Protein AF-A0A2V6ZGQ6-F1 (afdb_monomer_lite)

Secondary structure (DSSP, 8-state):
------HHHHHHH---------PPPPHHHHHHHHHHHTTS--GGG-----EEEE--HHHHHHHHHHHHTSPPPPPPPPSSHHHHHHHHHHHHHHHHHHHHGGG-SSEEEEE-S---TT--TT-TT--S-S-S----------------

Sequence (148 aa):
MAEELGLFEAMHTQRALRYIRPDPSPDALVRKVLEAGTRAPNGGNQQRWCFVVIKDPETKRWIQERYRNTPVPGHGVPRNEAEARTMARNDAAAKHLAEHLHEVPAGLPFFTKSLRPDEPPGRRGRNLRREVGPQMGARNVSRGPQLL

Radius of gyration: 22.37 Å; chains: 1; bounding box: 51×54×57 Å

Foldseek 3Di:
DDDDQDPVRCVVVDDDALDAALDADDPVVVVVVVVVVLPDDDPLSQSQWDWDWDQDLVVQVVVLVVQLVDDDDDDDDQPDVVSVVVVVVVVVSNNSSSVCSSSHNTRDGDTDRDPPPPDDPPPRDDDPPPPDDDDDDDDDDDDDDDDD

pLDDT: mean 74.72, std 23.32, range [27.03, 96.0]

Structure (mmCIF, N/CA/C/O backbone):
data_AF-A0A2V6ZGQ6-F1
#
_entry.id   AF-A0A2V6ZGQ6-F1
#
loop_
_atom_site.group_PDB
_atom_site.id
_atom_site.type_symbol
_atom_site.label_atom_id
_atom_site.label_alt_id
_atom_site.label_comp_id
_atom_site.label_asym_id
_atom_site.label_entity_id
_atom_site.label_seq_id
_atom_site.pdbx_PDB_ins_code
_atom_site.Cartn_x
_atom_site.Cartn_y
_atom_site.Cartn_z
_atom_site.occupancy
_atom_site.B_iso_or_equiv
_atom_site.auth_seq_id
_atom_site.auth_comp_id
_atom_site.auth_asym_id
_atom_site.auth_atom_id
_atom_site.pdbx_PDB_model_num
ATOM 1 N N . MET A 1 1 ? -24.668 -0.463 -6.248 1.00 38.59 1 MET A N 1
ATOM 2 C CA . MET A 1 1 ? -24.494 -1.877 -5.865 1.00 38.59 1 MET A CA 1
ATOM 3 C C . MET A 1 1 ? -23.364 -2.403 -6.723 1.00 38.59 1 MET A C 1
ATOM 5 O O . MET A 1 1 ? -23.540 -2.427 -7.930 1.00 38.59 1 MET A O 1
ATOM 9 N N . ALA A 1 2 ? -22.180 -2.632 -6.153 1.00 53.44 2 ALA A N 1
ATOM 10 C CA . ALA A 1 2 ? -21.059 -3.147 -6.935 1.00 53.44 2 ALA A CA 1
ATOM 11 C C . ALA A 1 2 ? -21.379 -4.589 -7.344 1.00 53.44 2 ALA A C 1
ATOM 13 O O . ALA A 1 2 ? -21.745 -5.392 -6.488 1.00 53.44 2 ALA A O 1
ATOM 14 N N . GLU A 1 3 ? -21.294 -4.862 -8.639 1.00 64.25 3 GLU A N 1
ATOM 15 C CA . GLU A 1 3 ? -21.360 -6.200 -9.220 1.00 64.25 3 GLU A CA 1
ATOM 16 C C . GLU A 1 3 ? -20.299 -7.092 -8.549 1.00 64.25 3 GLU A C 1
ATOM 18 O O . GLU A 1 3 ? -19.211 -6.622 -8.197 1.00 64.25 3 GLU A O 1
ATOM 23 N N . GLU A 1 4 ? -20.645 -8.344 -8.251 1.00 80.00 4 GLU A N 1
ATOM 24 C CA . GLU A 1 4 ? -19.810 -9.221 -7.427 1.00 80.00 4 GLU A CA 1
ATOM 25 C C . GLU A 1 4 ? -18.615 -9.736 -8.252 1.00 80.00 4 GLU A C 1
ATOM 27 O O . GLU A 1 4 ? -18.767 -10.583 -9.127 1.00 80.00 4 GLU A O 1
ATOM 32 N N . LEU A 1 5 ? -17.422 -9.181 -8.004 1.00 87.38 5 LEU A N 1
ATOM 33 C CA . LEU A 1 5 ? -16.173 -9.550 -8.682 1.00 87.38 5 LEU A CA 1
ATOM 34 C C . LEU A 1 5 ? -15.762 -10.988 -8.325 1.00 87.38 5 LEU A C 1
ATOM 36 O O . LEU A 1 5 ? -15.681 -11.335 -7.143 1.00 87.38 5 LEU A O 1
ATOM 40 N N . GLY A 1 6 ? -15.442 -11.816 -9.323 1.00 94.19 6 GLY A N 1
ATOM 41 C CA . GLY A 1 6 ? -15.003 -13.193 -9.086 1.00 94.19 6 GLY A CA 1
ATOM 42 C C . GLY A 1 6 ? -13.676 -13.262 -8.317 1.00 94.19 6 GLY A C 1
ATOM 43 O O . GLY A 1 6 ? -12.791 -12.432 -8.514 1.00 94.19 6 GLY A O 1
ATOM 44 N N . LEU A 1 7 ? -13.489 -14.279 -7.464 1.00 91.62 7 LEU A N 1
ATOM 45 C CA . LEU A 1 7 ? -12.274 -14.418 -6.639 1.00 91.62 7 LEU A CA 1
ATOM 46 C C . LEU A 1 7 ? -10.985 -14.407 -7.479 1.00 91.62 7 LEU A C 1
ATOM 48 O O . LEU A 1 7 ? -10.076 -13.620 -7.220 1.00 91.62 7 LEU A O 1
ATOM 52 N N . PHE A 1 8 ? -10.905 -15.272 -8.492 1.00 95.38 8 PHE A N 1
ATOM 53 C CA . PHE A 1 8 ? -9.717 -15.364 -9.344 1.00 95.38 8 PHE A CA 1
ATOM 54 C C . PHE A 1 8 ? -9.523 -14.112 -10.196 1.00 95.38 8 PHE A C 1
ATOM 56 O O . PHE A 1 8 ? -8.392 -13.685 -10.412 1.00 95.38 8 PHE A O 1
ATOM 63 N N . GLU A 1 9 ? -10.613 -13.484 -10.625 1.00 94.81 9 GLU A N 1
ATOM 64 C CA . GLU A 1 9 ? -10.561 -12.218 -11.346 1.00 94.81 9 GLU A CA 1
ATOM 65 C C . GLU A 1 9 ? -9.957 -11.116 -10.469 1.00 94.81 9 GLU A C 1
ATOM 67 O O . GLU A 1 9 ? -8.985 -10.476 -10.871 1.00 94.81 9 GLU A O 1
ATOM 72 N N . ALA A 1 10 ? -10.439 -10.959 -9.233 1.00 92.38 10 ALA A N 1
ATOM 73 C CA . ALA A 1 10 ? -9.891 -10.017 -8.262 1.00 92.38 10 ALA A CA 1
ATOM 74 C C . ALA A 1 10 ? -8.389 -10.238 -8.023 1.00 92.38 10 ALA A C 1
ATOM 76 O O . ALA A 1 10 ? -7.611 -9.284 -7.985 1.00 92.38 10 ALA A O 1
ATOM 77 N N . MET A 1 11 ? -7.964 -11.498 -7.902 1.00 93.62 11 MET A N 1
ATOM 78 C CA . MET A 1 11 ? -6.561 -11.849 -7.668 1.00 93.62 11 MET A CA 1
ATOM 79 C C . MET A 1 11 ? -5.672 -11.568 -8.885 1.00 93.62 11 MET A C 1
ATOM 81 O O . MET A 1 11 ? -4.603 -10.979 -8.741 1.00 93.62 11 MET A O 1
ATOM 85 N N . HIS A 1 12 ? -6.096 -11.954 -10.090 1.00 95.31 12 HIS A N 1
ATOM 86 C CA . HIS A 1 12 ? -5.283 -11.798 -11.301 1.00 95.31 12 HIS A CA 1
ATOM 87 C C . HIS A 1 12 ? -5.242 -10.360 -11.833 1.00 95.31 12 HIS A C 1
ATOM 89 O O . HIS A 1 12 ? -4.275 -9.969 -12.501 1.00 95.31 12 HIS A O 1
ATOM 95 N N . THR A 1 13 ? -6.263 -9.557 -11.532 1.00 95.38 13 THR A N 1
ATOM 96 C CA . THR A 1 13 ? -6.340 -8.150 -11.953 1.00 95.38 13 THR A CA 1
ATOM 97 C C . THR A 1 13 ? -5.664 -7.190 -10.979 1.00 95.38 13 THR A C 1
ATOM 99 O O . THR A 1 13 ? -5.349 -6.069 -11.373 1.00 95.38 13 THR A O 1
ATOM 102 N N . GLN A 1 14 ? -5.360 -7.613 -9.745 1.00 94.06 14 GLN A N 1
ATOM 103 C CA . GLN A 1 14 ? -4.672 -6.778 -8.761 1.00 94.06 14 GLN A CA 1
ATOM 104 C C . GLN A 1 14 ? -3.330 -6.260 -9.312 1.00 94.06 14 GLN A C 1
ATOM 106 O O . GLN A 1 14 ? -2.524 -6.996 -9.892 1.00 94.06 14 GLN A O 1
ATOM 111 N N . ARG A 1 15 ? -3.093 -4.951 -9.152 1.00 92.50 15 ARG A N 1
ATOM 112 C CA . ARG A 1 15 ? -1.846 -4.266 -9.532 1.00 92.50 15 ARG A CA 1
ATOM 113 C C . ARG A 1 15 ? -1.325 -3.426 -8.375 1.00 92.50 15 ARG A C 1
ATOM 115 O O . ARG A 1 15 ? -2.098 -2.971 -7.534 1.00 92.50 15 ARG A O 1
ATOM 122 N N . ALA A 1 16 ? -0.013 -3.223 -8.330 1.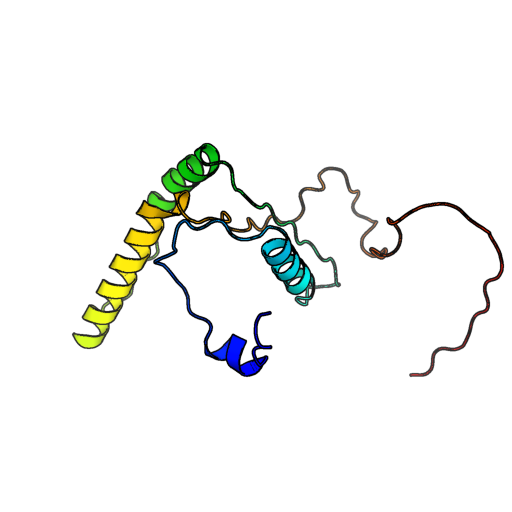00 90.31 16 ALA A N 1
ATOM 123 C CA . ALA A 1 16 ? 0.593 -2.248 -7.433 1.00 90.31 16 ALA A CA 1
ATOM 124 C C . ALA A 1 16 ? 0.362 -0.842 -8.008 1.00 90.31 16 ALA A C 1
ATOM 126 O O . ALA A 1 16 ? 1.089 -0.397 -8.899 1.00 90.31 16 ALA A O 1
ATOM 127 N N . LEU A 1 17 ? -0.687 -0.168 -7.538 1.00 91.88 17 LEU A N 1
ATOM 128 C CA . LEU A 1 17 ? -1.025 1.186 -7.967 1.00 91.88 17 LEU A CA 1
ATOM 129 C C . LEU A 1 17 ? -0.131 2.205 -7.259 1.00 91.88 17 LEU A C 1
ATOM 131 O O . LEU A 1 17 ? 0.060 2.146 -6.048 1.00 91.88 17 LEU A O 1
ATOM 135 N N . ARG A 1 18 ? 0.414 3.142 -8.036 1.00 93.06 18 ARG A N 1
ATOM 136 C CA . ARG A 1 18 ? 1.286 4.222 -7.544 1.00 93.06 18 ARG A CA 1
ATOM 137 C C . ARG A 1 18 ? 0.753 5.625 -7.850 1.00 93.06 18 ARG A C 1
ATOM 139 O O . ARG A 1 18 ? 1.293 6.598 -7.348 1.00 93.06 18 ARG A O 1
ATOM 146 N N . TYR A 1 19 ? -0.327 5.700 -8.625 1.00 93.69 19 TYR A N 1
ATOM 147 C CA . TYR A 1 19 ? -1.098 6.907 -8.905 1.00 93.69 19 TYR A CA 1
ATOM 148 C C . TYR A 1 19 ? -2.485 6.685 -8.309 1.00 93.69 19 TYR A C 1
ATOM 150 O O . TYR A 1 19 ? -3.231 5.828 -8.786 1.00 93.69 19 TYR A O 1
ATOM 158 N N . ILE A 1 20 ? -2.791 7.371 -7.211 1.00 92.44 20 ILE A N 1
ATOM 159 C CA . ILE A 1 20 ? -4.007 7.149 -6.426 1.00 92.44 20 ILE A CA 1
ATOM 160 C C . ILE A 1 20 ? -4.734 8.481 -6.319 1.00 92.44 20 ILE A C 1
ATOM 162 O O . ILE A 1 20 ? -4.125 9.488 -5.970 1.00 92.44 20 ILE A O 1
ATOM 166 N N . ARG A 1 21 ? -6.032 8.489 -6.628 1.00 91.25 21 ARG A N 1
ATOM 167 C CA . ARG A 1 21 ? -6.844 9.700 -6.495 1.00 91.25 21 ARG A CA 1
ATOM 168 C C . ARG A 1 21 ? -7.043 10.061 -5.016 1.00 91.25 21 ARG A C 1
ATOM 170 O O . ARG A 1 21 ? -7.161 9.147 -4.198 1.00 91.25 21 ARG A O 1
ATOM 177 N N . PRO A 1 22 ? -7.154 11.356 -4.677 1.00 90.06 22 PRO A N 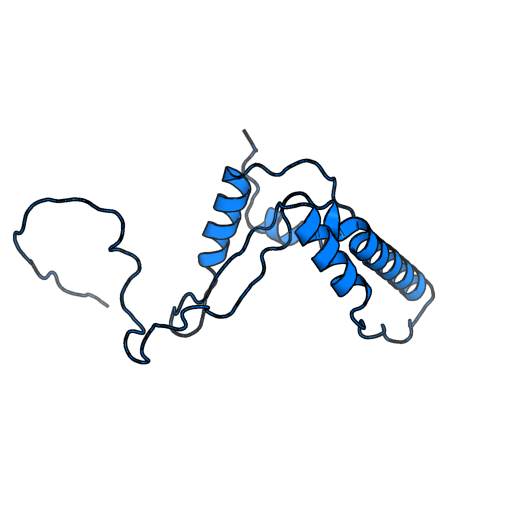1
ATOM 178 C CA . PRO A 1 22 ? -7.357 11.809 -3.300 1.00 90.06 22 PRO A CA 1
ATOM 179 C C . PRO A 1 22 ? -8.789 11.590 -2.774 1.00 90.06 22 PRO A C 1
ATOM 181 O O . PRO A 1 22 ? -9.073 11.934 -1.627 1.00 90.06 22 PRO A O 1
ATOM 184 N N . ASP A 1 23 ? -9.696 11.036 -3.588 1.00 89.69 23 ASP A N 1
ATOM 185 C CA . ASP A 1 23 ? -11.103 10.830 -3.231 1.00 89.69 23 ASP A CA 1
ATOM 186 C C . ASP A 1 23 ? -11.245 9.972 -1.962 1.00 89.69 23 ASP A C 1
ATOM 188 O O . ASP A 1 23 ? -10.727 8.852 -1.929 1.00 89.69 23 ASP A O 1
ATOM 192 N N . PRO A 1 24 ? -11.965 10.431 -0.922 1.00 85.31 24 PRO A N 1
ATOM 193 C CA . PRO A 1 24 ? -12.063 9.706 0.338 1.00 85.31 24 PRO A CA 1
ATOM 194 C C . PRO A 1 24 ? -12.707 8.324 0.158 1.00 85.31 24 PRO A C 1
ATOM 196 O O . PRO A 1 24 ? -13.782 8.178 -0.425 1.00 85.31 24 PRO A O 1
ATOM 199 N N . SER A 1 25 ? -12.071 7.300 0.728 1.00 87.12 25 SER A N 1
ATOM 200 C CA . SER A 1 25 ? -12.612 5.940 0.764 1.00 87.12 25 SER A CA 1
ATOM 201 C C . SER A 1 25 ? -13.695 5.816 1.843 1.00 87.12 25 SER A C 1
ATOM 203 O O . SER A 1 25 ? -13.444 6.214 2.984 1.00 87.12 25 SER A O 1
ATOM 205 N N . PRO A 1 26 ? -14.855 5.194 1.558 1.00 90.38 26 PRO A N 1
ATOM 206 C CA . PRO A 1 26 ? -15.877 4.952 2.573 1.00 90.38 26 PRO A CA 1
ATOM 207 C C . PRO A 1 26 ? -15.373 4.062 3.717 1.00 90.38 26 PRO A C 1
ATOM 209 O O . PRO A 1 26 ? -14.850 2.970 3.490 1.00 90.38 26 PRO A O 1
ATOM 212 N N . ASP A 1 27 ? -15.614 4.469 4.962 1.00 88.50 27 ASP A N 1
ATOM 213 C CA . ASP A 1 27 ? -15.162 3.756 6.169 1.00 88.50 27 ASP A CA 1
ATOM 214 C C . ASP A 1 27 ? -15.660 2.316 6.248 1.00 88.50 27 ASP A C 1
ATOM 216 O O . ASP A 1 27 ? -14.937 1.419 6.681 1.00 88.50 27 ASP A O 1
ATOM 220 N N . ALA A 1 28 ? -16.900 2.084 5.814 1.00 90.88 28 ALA A N 1
ATOM 221 C CA . ALA A 1 28 ? -17.484 0.750 5.760 1.00 90.88 28 ALA A CA 1
ATOM 222 C C . ALA A 1 28 ? -16.704 -0.176 4.814 1.00 90.88 28 ALA A C 1
ATOM 224 O O . ALA A 1 28 ? -16.507 -1.349 5.129 1.00 90.88 28 ALA A O 1
ATOM 225 N N . LEU A 1 29 ? -16.214 0.356 3.690 1.00 89.38 29 LEU A N 1
ATOM 226 C CA . LEU A 1 29 ? -15.420 -0.404 2.730 1.00 89.38 29 LEU A CA 1
ATOM 227 C C . LEU A 1 29 ? -14.031 -0.716 3.291 1.00 89.38 29 LEU A C 1
ATOM 229 O O . LEU A 1 29 ? -13.597 -1.863 3.228 1.00 89.38 29 LEU A O 1
ATOM 233 N N . VAL A 1 30 ? -13.367 0.277 3.895 1.00 89.69 30 VAL A N 1
ATOM 234 C CA . VAL A 1 30 ? -12.065 0.079 4.555 1.00 89.69 30 VAL A CA 1
ATOM 235 C C . VAL A 1 30 ? -12.179 -1.005 5.628 1.00 89.69 30 VAL A C 1
ATOM 237 O O . VAL A 1 30 ? -11.393 -1.949 5.633 1.00 89.69 30 VAL A O 1
ATOM 240 N N . ARG A 1 31 ? -13.205 -0.931 6.483 1.00 89.81 31 ARG A N 1
ATOM 241 C CA . ARG A 1 31 ? -13.469 -1.942 7.514 1.00 89.81 31 ARG A CA 1
ATOM 242 C C . ARG A 1 31 ? -13.669 -3.335 6.918 1.00 89.81 31 ARG A C 1
ATOM 244 O O . ARG A 1 31 ? -12.999 -4.264 7.355 1.00 89.81 31 ARG A O 1
ATOM 251 N N . LYS A 1 32 ? -14.518 -3.470 5.893 1.00 90.69 32 LYS A N 1
ATOM 252 C CA . LYS A 1 32 ? -14.784 -4.752 5.219 1.00 90.69 32 LYS A CA 1
ATOM 253 C C . LYS A 1 32 ? -13.497 -5.401 4.689 1.00 90.69 32 LYS A C 1
ATOM 255 O O . LYS A 1 32 ? -13.309 -6.606 4.835 1.00 90.69 32 LYS A O 1
ATOM 260 N N . VAL A 1 33 ? -12.597 -4.606 4.105 1.00 90.38 33 VAL A N 1
ATOM 261 C CA . VAL A 1 33 ? -11.303 -5.090 3.592 1.00 90.38 33 VAL A CA 1
ATOM 262 C C . VAL A 1 33 ? -10.372 -5.523 4.729 1.00 90.38 33 VAL A C 1
ATOM 264 O O . VAL A 1 33 ? -9.772 -6.595 4.650 1.00 90.38 33 VAL A O 1
ATOM 267 N N . LEU A 1 34 ? -10.268 -4.734 5.803 1.00 90.44 34 LEU A N 1
ATOM 268 C CA . LEU A 1 34 ? -9.432 -5.081 6.959 1.00 90.44 34 LEU A CA 1
ATOM 269 C C . LEU A 1 34 ? -9.924 -6.355 7.660 1.00 90.44 34 LEU A C 1
ATOM 271 O O . LEU A 1 34 ? -9.119 -7.223 7.992 1.00 90.44 34 LEU A O 1
ATOM 275 N N . GLU A 1 35 ? -11.240 -6.507 7.827 1.00 90.00 35 GLU A N 1
ATOM 276 C CA . GLU A 1 35 ? -11.860 -7.716 8.378 1.00 90.00 35 GLU A CA 1
ATOM 277 C C . GLU A 1 35 ? -11.559 -8.952 7.526 1.00 90.00 35 GLU A C 1
ATOM 279 O O . GLU A 1 35 ? -11.184 -9.991 8.073 1.00 90.00 35 GLU A O 1
ATOM 284 N N . ALA A 1 36 ? -11.646 -8.846 6.196 1.00 90.62 36 ALA A N 1
ATOM 285 C CA . ALA A 1 36 ? -11.241 -9.925 5.297 1.00 90.62 36 ALA A CA 1
ATOM 286 C C . ALA A 1 36 ? -9.752 -10.284 5.471 1.00 90.62 36 ALA A C 1
ATOM 288 O O . ALA A 1 36 ? -9.409 -11.464 5.550 1.00 90.62 36 ALA A O 1
ATOM 289 N N . GLY A 1 37 ? -8.878 -9.283 5.632 1.00 89.19 37 GLY A N 1
ATOM 290 C CA . GLY A 1 37 ? -7.445 -9.479 5.876 1.00 89.19 37 GLY A CA 1
ATOM 291 C C . GLY A 1 37 ? -7.126 -10.297 7.134 1.00 89.19 37 GLY A C 1
ATOM 292 O O . GLY A 1 37 ? -6.173 -11.074 7.135 1.00 89.19 37 GLY A O 1
ATOM 293 N N . THR A 1 38 ? -7.955 -10.219 8.183 1.00 88.94 38 THR A N 1
ATOM 294 C CA . THR A 1 38 ? -7.764 -11.019 9.416 1.00 88.94 38 THR A CA 1
ATOM 295 C C . THR A 1 38 ? -7.883 -12.529 9.204 1.00 88.94 38 THR A C 1
ATOM 297 O O . THR A 1 38 ? -7.458 -13.306 10.061 1.00 88.94 38 THR A O 1
ATOM 300 N N . ARG A 1 39 ? -8.443 -12.963 8.067 1.00 90.31 39 ARG A N 1
ATOM 301 C CA . ARG A 1 39 ? -8.601 -14.380 7.715 1.00 90.31 39 ARG A CA 1
ATOM 302 C C . ARG A 1 39 ? -7.325 -15.015 7.172 1.00 90.31 39 ARG A C 1
ATOM 304 O O . ARG A 1 39 ? -7.299 -16.230 6.992 1.00 90.31 39 ARG A O 1
ATOM 311 N N . ALA A 1 40 ? -6.271 -14.227 6.952 1.00 89.62 40 ALA A N 1
ATOM 312 C CA . ALA A 1 40 ? -4.976 -14.751 6.554 1.00 89.62 40 ALA A CA 1
ATOM 313 C C . ALA A 1 40 ? -4.429 -15.742 7.610 1.00 89.62 40 ALA A C 1
ATOM 315 O O . ALA A 1 40 ? -4.434 -15.441 8.816 1.00 89.62 40 ALA A O 1
ATOM 316 N N . PRO A 1 41 ? -3.940 -16.926 7.190 1.00 88.06 41 PRO A N 1
ATOM 317 C CA . PRO A 1 41 ? -3.387 -17.909 8.111 1.00 88.06 41 PRO A CA 1
ATOM 318 C C . PRO A 1 41 ? -2.141 -17.351 8.805 1.00 88.06 41 PRO A C 1
ATOM 320 O O . PRO A 1 41 ? -1.353 -16.609 8.223 1.00 88.06 41 PRO A O 1
ATOM 323 N N . ASN A 1 42 ? -1.949 -17.708 10.073 1.00 87.06 42 ASN A N 1
ATOM 324 C CA . ASN A 1 42 ? -0.775 -17.314 10.846 1.00 87.06 42 ASN A CA 1
ATOM 325 C C . ASN A 1 42 ? -0.426 -18.388 11.886 1.00 87.06 42 ASN A C 1
ATOM 327 O O . ASN A 1 42 ? -1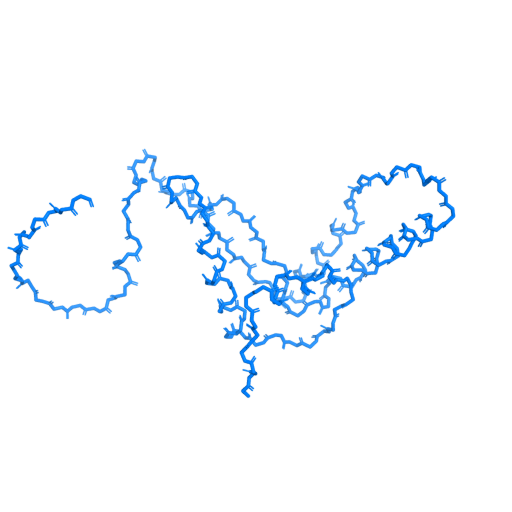.294 -19.126 12.358 1.00 87.06 42 ASN A O 1
ATOM 331 N N . GLY A 1 43 ? 0.860 -18.483 12.233 1.00 87.38 43 GLY A N 1
ATOM 332 C CA . GLY A 1 43 ? 1.381 -19.529 13.114 1.00 87.38 43 GLY A CA 1
ATOM 333 C C . GLY A 1 43 ? 0.678 -19.561 14.474 1.00 87.38 43 GLY A C 1
ATOM 334 O O . GLY A 1 43 ? 0.688 -18.574 15.215 1.00 87.38 43 GLY A O 1
ATOM 335 N N . GLY A 1 44 ? 0.071 -20.704 14.803 1.00 87.81 44 GLY A N 1
ATOM 336 C CA . GLY A 1 44 ? -0.678 -20.904 16.047 1.00 87.81 44 GLY A CA 1
ATOM 337 C C . GLY A 1 44 ? -1.967 -20.083 16.156 1.00 87.81 44 GLY A C 1
ATOM 338 O O . GLY A 1 44 ? -2.446 -19.888 17.269 1.00 87.81 44 GLY A O 1
ATOM 339 N N . ASN A 1 45 ? -2.494 -19.562 15.037 1.00 84.12 45 ASN A N 1
ATOM 340 C CA . ASN A 1 45 ? -3.695 -18.719 14.987 1.00 84.12 45 ASN A CA 1
ATOM 341 C C . ASN A 1 45 ? -3.667 -17.567 16.013 1.00 84.12 45 ASN A C 1
ATOM 343 O O . ASN A 1 45 ? -4.675 -17.215 16.622 1.00 84.12 45 ASN A O 1
ATOM 347 N N . GLN A 1 46 ? -2.484 -16.995 16.238 1.00 83.19 46 GLN A N 1
ATOM 348 C CA . GLN A 1 46 ? -2.281 -15.922 17.207 1.00 83.19 46 GLN A CA 1
ATOM 349 C C . GLN A 1 46 ? -2.937 -14.604 16.777 1.00 83.19 46 GLN A C 1
ATOM 351 O O . GLN A 1 46 ? -3.085 -13.724 17.617 1.00 83.19 46 GLN A O 1
ATOM 356 N N . GLN A 1 47 ? -3.287 -14.458 15.491 1.00 83.06 47 GLN A N 1
ATOM 357 C CA . GLN A 1 47 ? -4.010 -13.306 14.937 1.00 83.06 47 GLN A CA 1
ATOM 358 C C . GLN A 1 47 ? -3.414 -11.961 15.379 1.00 83.06 47 GLN A C 1
ATOM 360 O O . GLN A 1 47 ? -4.130 -11.037 15.754 1.00 83.06 47 GLN A O 1
ATOM 365 N N . ARG A 1 48 ? -2.079 -11.848 15.345 1.00 82.31 48 ARG A N 1
ATOM 366 C CA . ARG A 1 48 ? -1.319 -10.663 15.791 1.00 82.31 48 ARG A CA 1
ATOM 367 C C . ARG A 1 48 ? -1.395 -9.505 14.788 1.00 82.31 48 ARG A C 1
ATOM 369 O O . ARG A 1 48 ? -0.376 -8.888 14.486 1.00 82.31 48 ARG A O 1
ATOM 376 N N . TRP A 1 49 ? -2.583 -9.244 14.257 1.00 82.56 49 TRP A N 1
ATOM 377 C CA . TRP A 1 49 ? -2.867 -8.147 13.346 1.00 82.56 49 TRP A CA 1
ATOM 378 C C . TRP A 1 49 ? -3.341 -6.946 14.165 1.00 82.56 49 TRP A C 1
ATOM 380 O O . TRP A 1 49 ? -4.297 -7.045 14.928 1.00 82.56 49 TRP A O 1
ATOM 390 N N . CYS A 1 50 ? -2.672 -5.812 14.005 1.00 83.31 50 CYS A N 1
ATOM 391 C CA . CYS A 1 50 ? -3.184 -4.512 14.411 1.00 83.31 50 CYS A CA 1
ATOM 392 C C . CYS A 1 50 ? -3.116 -3.620 13.179 1.00 83.31 50 CYS A C 1
ATOM 394 O O . CYS A 1 50 ? -2.056 -3.522 12.559 1.00 83.31 50 CYS A O 1
ATOM 396 N N . PHE A 1 51 ? -4.251 -3.030 12.815 1.00 85.12 51 PHE A N 1
ATOM 397 C CA . PHE A 1 51 ? -4.366 -2.131 11.678 1.00 85.12 51 PHE A CA 1
ATOM 398 C C . PHE A 1 51 ? -4.644 -0.727 12.195 1.00 85.12 51 PHE A C 1
ATOM 400 O O . PHE A 1 51 ? -5.648 -0.499 12.869 1.00 85.12 51 PHE A O 1
ATOM 407 N N . VAL A 1 52 ? -3.768 0.214 11.855 1.00 87.50 52 VAL A N 1
ATOM 408 C CA . VAL A 1 52 ? -3.976 1.638 12.124 1.00 87.50 52 VAL A CA 1
ATOM 409 C C . VAL A 1 52 ? -4.329 2.319 10.810 1.00 87.50 52 VAL A C 1
ATOM 411 O O . VAL A 1 52 ? -3.547 2.267 9.863 1.00 87.50 52 VAL A O 1
ATOM 414 N N . VAL A 1 53 ? -5.510 2.934 10.752 1.00 89.06 53 VAL A N 1
ATOM 415 C CA . VAL A 1 53 ? -5.964 3.711 9.593 1.00 89.06 53 VAL A CA 1
ATOM 416 C C . VAL A 1 53 ? -5.688 5.180 9.861 1.00 89.06 53 VAL A C 1
ATOM 418 O O . VAL A 1 53 ? -6.213 5.745 10.819 1.00 89.06 53 VAL A O 1
ATOM 421 N N . ILE A 1 54 ? -4.885 5.803 9.002 1.00 88.75 54 ILE A N 1
ATOM 422 C CA . ILE A 1 54 ? -4.465 7.194 9.176 1.00 88.75 54 ILE A CA 1
ATOM 423 C C . ILE A 1 54 ? -5.191 8.065 8.156 1.00 88.75 54 ILE A C 1
ATOM 425 O O . ILE A 1 54 ? -5.006 7.914 6.949 1.00 88.75 54 ILE A O 1
ATOM 429 N N . LYS A 1 55 ? -6.017 8.989 8.646 1.00 87.69 55 LYS A N 1
ATOM 430 C CA . LYS A 1 55 ? -6.719 9.981 7.813 1.00 87.69 55 LYS A CA 1
ATOM 431 C C . LYS A 1 55 ? -6.259 11.411 8.056 1.00 87.69 55 LYS A C 1
ATOM 433 O O . LYS A 1 55 ? -6.474 12.259 7.198 1.00 87.69 55 LYS A O 1
ATOM 438 N N . ASP A 1 56 ? -5.630 11.656 9.201 1.00 89.69 56 ASP A N 1
ATOM 439 C CA . ASP A 1 56 ? -5.133 12.969 9.581 1.00 89.69 56 ASP A CA 1
ATOM 440 C C . ASP A 1 56 ? -4.089 13.486 8.564 1.00 89.69 56 ASP A C 1
ATOM 442 O O . ASP A 1 56 ? -3.073 12.813 8.342 1.00 89.69 56 ASP A O 1
ATOM 446 N N . PRO A 1 57 ? -4.322 14.645 7.917 1.00 89.88 57 PRO A N 1
ATOM 447 C CA . PRO A 1 57 ? -3.426 15.167 6.890 1.00 89.88 57 PRO A CA 1
ATOM 448 C C . PRO A 1 57 ? -2.013 15.464 7.397 1.00 89.88 57 PRO A C 1
ATOM 450 O O . PRO A 1 57 ? -1.051 15.233 6.664 1.00 89.88 57 PRO A O 1
ATOM 453 N N . GLU A 1 58 ? -1.863 15.952 8.630 1.00 93.44 58 GLU A N 1
ATOM 454 C CA . GLU A 1 58 ? -0.553 16.302 9.192 1.00 93.44 58 GLU A CA 1
ATOM 455 C C . GLU A 1 58 ? 0.294 15.053 9.435 1.00 93.44 58 GLU A C 1
ATOM 457 O O . GLU A 1 58 ? 1.434 14.967 8.974 1.00 93.44 58 GLU A O 1
ATOM 462 N N . THR A 1 59 ? -0.301 14.026 10.043 1.00 91.88 59 THR A N 1
ATOM 463 C CA . THR A 1 59 ? 0.324 12.714 10.238 1.00 91.88 59 THR A CA 1
ATOM 464 C C . THR A 1 59 ? 0.733 12.104 8.899 1.00 91.88 59 THR A C 1
ATOM 466 O O . THR A 1 59 ? 1.833 11.569 8.758 1.00 91.88 59 THR A O 1
ATOM 469 N N . LYS A 1 60 ? -0.112 12.215 7.869 1.00 91.88 60 LYS A N 1
ATOM 470 C CA . LYS A 1 60 ? 0.208 11.723 6.522 1.00 91.88 60 LYS A CA 1
ATOM 471 C C . LYS A 1 60 ? 1.392 12.462 5.889 1.00 91.88 60 LYS A C 1
ATOM 473 O O . LYS A 1 60 ? 2.248 11.808 5.293 1.00 91.88 60 LYS A O 1
ATOM 478 N N . ARG A 1 61 ? 1.488 13.789 6.045 1.00 94.00 61 ARG A N 1
ATOM 479 C CA . ARG A 1 61 ? 2.660 14.574 5.602 1.00 94.00 61 ARG A CA 1
ATOM 480 C C . ARG A 1 61 ? 3.924 14.171 6.365 1.00 94.00 61 ARG A C 1
ATOM 482 O O . ARG A 1 61 ? 4.972 13.973 5.754 1.00 94.00 61 ARG A O 1
ATOM 489 N N . TRP A 1 62 ? 3.813 13.965 7.676 1.00 93.88 62 TRP A N 1
ATOM 490 C CA . TRP A 1 62 ? 4.918 13.504 8.522 1.00 93.88 62 TRP A CA 1
ATOM 491 C C . TRP A 1 62 ? 5.451 12.124 8.097 1.00 93.88 62 TRP A C 1
ATOM 493 O O . TRP A 1 62 ? 6.668 11.904 8.081 1.00 93.88 62 TRP A O 1
ATOM 503 N N . ILE A 1 63 ? 4.555 11.203 7.712 1.00 92.31 63 ILE A N 1
ATOM 504 C CA . ILE A 1 63 ? 4.913 9.886 7.159 1.00 92.31 63 ILE A CA 1
ATOM 505 C C . ILE A 1 63 ? 5.588 10.047 5.803 1.00 92.31 63 ILE A C 1
ATOM 507 O O . ILE A 1 63 ? 6.641 9.455 5.573 1.00 92.31 63 ILE A O 1
ATOM 511 N N . GLN A 1 64 ? 4.992 10.837 4.910 1.00 93.12 64 GLN A N 1
ATOM 512 C CA . GLN A 1 64 ? 5.520 11.066 3.571 1.00 93.12 64 GLN A CA 1
ATOM 513 C C . GLN A 1 64 ? 6.970 11.544 3.617 1.00 93.12 64 GLN A C 1
ATOM 515 O O . GLN A 1 64 ? 7.816 11.011 2.901 1.00 93.12 64 GLN A O 1
ATOM 520 N N . GLU A 1 65 ? 7.265 12.518 4.475 1.00 94.19 65 GLU A N 1
ATOM 521 C CA . GLU A 1 65 ? 8.610 13.059 4.625 1.00 94.19 65 GLU A CA 1
ATOM 522 C C . GLU A 1 65 ? 9.645 11.983 4.982 1.00 94.19 65 GLU A C 1
ATOM 524 O O . GLU A 1 65 ? 10.767 12.009 4.480 1.00 94.19 65 GLU A O 1
ATOM 529 N N . ARG A 1 66 ? 9.278 11.009 5.815 1.00 93.75 66 ARG A N 1
ATOM 530 C CA . ARG A 1 66 ? 10.161 9.890 6.178 1.00 93.75 66 ARG A CA 1
ATOM 531 C C . ARG A 1 66 ? 10.246 8.853 5.071 1.00 93.75 66 ARG A C 1
ATOM 533 O O . ARG A 1 66 ? 11.328 8.348 4.778 1.00 93.75 66 ARG A O 1
ATOM 540 N N . TYR A 1 67 ? 9.116 8.568 4.434 1.00 91.06 67 TYR A N 1
ATOM 541 C CA . TYR A 1 67 ? 9.033 7.615 3.339 1.00 91.06 67 TYR A CA 1
ATOM 542 C C . TYR A 1 67 ? 9.929 8.030 2.163 1.00 91.06 67 TYR A C 1
ATOM 544 O O . TYR A 1 67 ? 10.738 7.227 1.709 1.00 91.06 67 TYR A O 1
ATOM 552 N N . ARG A 1 68 ? 9.877 9.301 1.732 1.00 89.75 68 ARG A N 1
ATOM 553 C CA . ARG A 1 68 ? 10.724 9.819 0.63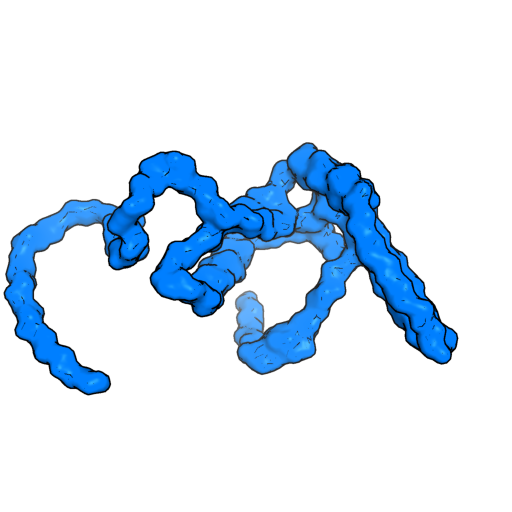4 1.00 89.75 68 ARG A CA 1
ATOM 554 C C . ARG A 1 68 ? 12.229 9.751 0.924 1.00 89.75 68 ARG A C 1
ATOM 556 O O . ARG A 1 68 ? 13.020 9.708 -0.007 1.00 89.75 68 ARG A O 1
ATOM 563 N N . ASN A 1 69 ? 12.610 9.750 2.201 1.00 88.94 69 ASN A N 1
ATOM 564 C CA . ASN A 1 69 ? 14.003 9.743 2.648 1.00 88.94 69 ASN A CA 1
ATOM 565 C C . ASN A 1 69 ? 14.528 8.325 2.927 1.00 88.94 69 ASN A C 1
ATOM 567 O O . ASN A 1 69 ? 15.677 8.165 3.332 1.00 88.94 69 ASN A O 1
ATOM 571 N N . THR A 1 70 ? 13.697 7.294 2.749 1.00 87.94 70 THR A N 1
ATOM 572 C CA . THR A 1 70 ? 14.102 5.905 2.972 1.00 87.94 70 THR A CA 1
ATOM 573 C C . THR A 1 70 ? 14.939 5.414 1.788 1.00 87.94 70 THR A C 1
ATOM 575 O O . THR A 1 70 ? 14.453 5.457 0.655 1.00 87.94 70 THR A O 1
ATOM 578 N N . PRO A 1 71 ? 16.171 4.915 2.010 1.00 83.88 71 PRO A N 1
ATOM 579 C CA . PRO A 1 71 ? 16.960 4.309 0.946 1.00 83.88 71 PRO A CA 1
ATOM 580 C C . PRO A 1 71 ? 16.228 3.105 0.357 1.00 83.88 71 PRO A C 1
ATOM 582 O O . PRO A 1 71 ? 15.851 2.178 1.077 1.00 83.88 71 PRO A O 1
ATOM 585 N N . VAL A 1 72 ? 16.040 3.110 -0.959 1.00 78.12 72 VAL A N 1
ATOM 586 C CA . VAL A 1 72 ? 15.491 1.969 -1.694 1.00 78.12 72 VAL A CA 1
ATOM 587 C C . VAL A 1 72 ? 16.642 1.154 -2.286 1.00 78.12 72 VAL A C 1
ATOM 589 O O . VAL A 1 72 ? 17.600 1.746 -2.791 1.00 78.12 72 VAL A O 1
ATOM 592 N N . PRO A 1 73 ? 16.595 -0.190 -2.231 1.00 77.81 73 PRO A N 1
ATOM 593 C CA . PRO A 1 73 ? 17.562 -1.014 -2.939 1.00 77.81 73 PRO A CA 1
ATOM 594 C C . PRO A 1 73 ? 17.564 -0.650 -4.424 1.00 77.81 73 PRO A C 1
ATOM 596 O O . PRO A 1 73 ? 16.504 -0.593 -5.050 1.00 77.81 73 PRO A O 1
ATOM 599 N N . GLY A 1 74 ? 18.750 -0.395 -4.976 1.00 73.19 74 GLY A N 1
ATOM 600 C CA . GLY A 1 74 ? 18.894 -0.127 -6.400 1.00 73.19 74 GLY A CA 1
ATOM 601 C C . GLY A 1 74 ? 18.412 -1.317 -7.227 1.00 73.19 74 GLY A C 1
ATOM 602 O O . GLY A 1 74 ? 18.599 -2.477 -6.849 1.00 73.19 74 GLY A O 1
ATOM 603 N N . HIS A 1 75 ? 17.797 -1.030 -8.370 1.00 76.81 75 HIS A N 1
ATOM 604 C CA . HIS A 1 75 ? 17.557 -2.057 -9.370 1.00 76.81 75 HIS A CA 1
ATOM 605 C C . HIS A 1 75 ? 18.892 -2.600 -9.909 1.00 76.81 75 HIS A C 1
ATOM 607 O O . HIS A 1 75 ? 19.899 -1.892 -9.943 1.00 76.81 75 HIS A O 1
ATOM 613 N N . GLY A 1 76 ? 18.902 -3.868 -10.333 1.00 83.06 76 GLY A N 1
ATOM 614 C CA . GLY A 1 76 ? 20.038 -4.433 -11.064 1.00 83.06 76 GLY A CA 1
ATOM 615 C C . GLY A 1 76 ? 20.259 -3.727 -12.408 1.00 83.06 76 GLY A C 1
ATOM 616 O O . GLY A 1 76 ? 19.425 -2.943 -12.853 1.00 83.06 76 GLY A O 1
ATOM 617 N N . VAL A 1 77 ? 21.377 -4.012 -13.076 1.00 88.12 77 VAL A N 1
ATOM 618 C CA . VAL A 1 77 ? 21.661 -3.437 -14.401 1.00 88.12 77 VAL A CA 1
ATOM 619 C C . VAL A 1 77 ? 20.676 -4.013 -15.435 1.00 88.12 77 VAL A C 1
ATOM 621 O O . VAL A 1 77 ? 20.571 -5.240 -15.528 1.00 88.12 77 VAL A O 1
ATOM 624 N N . PRO A 1 78 ? 19.957 -3.179 -16.215 1.00 91.62 78 PRO A N 1
ATOM 625 C CA . PRO A 1 78 ? 19.019 -3.666 -17.224 1.00 91.62 78 PRO A CA 1
ATOM 626 C C . PRO A 1 78 ? 19.745 -4.460 -18.313 1.00 91.62 78 PRO A C 1
ATOM 628 O O . PRO A 1 78 ? 20.796 -4.047 -18.800 1.00 91.62 78 PRO A O 1
ATOM 631 N N . ARG A 1 79 ? 19.151 -5.574 -18.757 1.00 94.00 79 ARG A N 1
ATOM 632 C CA . ARG A 1 79 ? 19.738 -6.426 -19.812 1.00 94.00 79 ARG A CA 1
ATOM 633 C C . ARG A 1 79 ? 19.570 -5.868 -21.225 1.00 94.00 79 ARG A C 1
ATOM 635 O O . ARG A 1 79 ? 20.314 -6.242 -22.124 1.00 94.00 79 ARG A O 1
ATOM 642 N N . ASN A 1 80 ? 18.550 -5.042 -21.443 1.00 96.00 80 ASN A N 1
ATOM 643 C CA . ASN A 1 80 ? 18.230 -4.438 -22.734 1.00 96.00 80 ASN A CA 1
ATOM 644 C C . ASN A 1 80 ? 17.462 -3.118 -22.548 1.00 96.00 80 ASN A C 1
ATOM 646 O O . ASN A 1 80 ? 17.025 -2.780 -21.446 1.00 96.00 80 ASN A O 1
ATOM 650 N N . GLU A 1 81 ? 17.254 -2.379 -23.639 1.00 93.88 81 GLU A N 1
ATOM 651 C CA . GLU A 1 81 ? 16.567 -1.084 -23.591 1.00 93.88 81 GLU A CA 1
ATOM 652 C C . GLU A 1 81 ? 15.096 -1.171 -23.162 1.00 93.88 81 GLU A C 1
ATOM 654 O O . GLU A 1 81 ? 14.575 -0.250 -22.537 1.00 93.88 81 GLU A O 1
ATOM 659 N N . ALA A 1 82 ? 14.390 -2.250 -23.510 1.00 93.50 82 ALA A N 1
ATOM 660 C CA . ALA A 1 82 ? 12.987 -2.411 -23.133 1.00 93.50 82 ALA A CA 1
ATOM 661 C C . ALA A 1 82 ? 12.841 -2.595 -21.615 1.00 93.50 82 ALA A C 1
ATOM 663 O O . ALA A 1 82 ? 11.950 -2.010 -20.991 1.00 93.50 82 ALA A O 1
ATOM 664 N N . GLU A 1 83 ? 13.754 -3.358 -21.019 1.00 93.00 83 GLU A N 1
ATOM 665 C CA . GLU A 1 83 ? 13.886 -3.521 -19.577 1.00 93.00 83 GLU A CA 1
ATOM 666 C C . GLU A 1 83 ? 14.257 -2.185 -18.922 1.00 93.00 83 GLU A C 1
ATOM 668 O O . GLU A 1 83 ? 13.569 -1.764 -17.995 1.00 93.00 83 GLU A O 1
ATOM 673 N N . ALA A 1 84 ? 15.222 -1.446 -19.484 1.00 92.06 84 ALA A N 1
ATOM 674 C CA . ALA A 1 84 ? 15.593 -0.113 -19.003 1.00 92.06 84 ALA A CA 1
ATOM 675 C C . ALA A 1 84 ? 14.406 0.870 -19.008 1.00 92.06 84 ALA A C 1
ATOM 677 O O . ALA A 1 84 ? 14.164 1.560 -18.019 1.00 92.06 84 ALA A O 1
ATOM 678 N N . ARG A 1 85 ? 13.602 0.894 -20.081 1.00 92.38 85 ARG A N 1
ATOM 679 C CA . ARG A 1 85 ? 12.379 1.716 -20.157 1.00 92.38 85 ARG A CA 1
ATOM 680 C C . ARG A 1 85 ? 11.339 1.306 -19.115 1.00 92.38 85 ARG A C 1
ATOM 682 O O . ARG A 1 85 ? 10.660 2.164 -18.555 1.00 92.38 85 ARG A O 1
ATOM 689 N N . THR A 1 86 ? 11.187 0.007 -18.870 1.00 90.50 86 THR A N 1
ATOM 690 C CA . THR A 1 86 ? 10.238 -0.517 -17.876 1.00 90.50 86 THR A CA 1
ATOM 691 C C . THR A 1 86 ? 10.668 -0.148 -16.460 1.00 90.50 86 THR A C 1
ATOM 693 O O . THR A 1 86 ? 9.847 0.319 -15.673 1.00 90.50 86 THR A O 1
ATOM 696 N N . MET A 1 87 ? 11.958 -0.289 -16.160 1.00 89.56 87 MET A N 1
ATOM 697 C CA . MET A 1 87 ? 12.549 0.131 -14.893 1.00 89.56 87 MET A CA 1
ATOM 698 C C . MET A 1 87 ? 12.367 1.631 -14.668 1.00 89.56 87 MET A C 1
ATOM 700 O O . MET A 1 87 ? 11.770 2.014 -13.670 1.00 89.56 87 MET A O 1
ATOM 704 N N . ALA A 1 88 ? 12.727 2.467 -15.646 1.00 91.06 88 ALA A N 1
ATOM 705 C CA . ALA A 1 88 ? 12.568 3.917 -15.544 1.00 91.06 88 ALA A CA 1
ATOM 706 C C . ALA A 1 88 ? 11.110 4.344 -15.282 1.00 91.06 88 ALA A C 1
ATOM 708 O O . ALA A 1 88 ? 10.854 5.263 -14.506 1.00 91.06 88 ALA A O 1
ATOM 709 N N . ARG A 1 89 ? 10.129 3.659 -15.891 1.00 90.88 89 ARG A N 1
ATOM 710 C CA . ARG A 1 89 ? 8.699 3.892 -15.616 1.00 90.88 89 ARG A CA 1
ATOM 711 C C . ARG A 1 89 ? 8.312 3.493 -14.193 1.00 90.88 89 ARG A C 1
ATOM 713 O O . ARG A 1 89 ? 7.557 4.216 -13.547 1.00 90.88 89 ARG A O 1
ATOM 720 N N . ASN A 1 90 ? 8.812 2.358 -13.710 1.00 90.75 90 ASN A N 1
ATOM 721 C CA . ASN A 1 90 ? 8.566 1.905 -12.343 1.00 90.75 90 ASN A CA 1
ATOM 722 C C . ASN A 1 90 ? 9.181 2.861 -11.314 1.00 90.75 90 ASN A C 1
ATOM 724 O O . ASN A 1 90 ? 8.507 3.188 -10.337 1.00 90.75 90 ASN A O 1
ATOM 728 N N . ASP A 1 91 ? 10.395 3.351 -11.567 1.00 90.06 91 ASP A N 1
ATOM 729 C CA . ASP A 1 91 ? 11.087 4.339 -10.736 1.00 90.06 91 ASP A CA 1
ATOM 730 C C . ASP A 1 91 ? 10.329 5.665 -10.699 1.00 90.06 91 ASP A C 1
ATOM 732 O O . ASP A 1 91 ? 10.054 6.199 -9.624 1.00 90.06 91 ASP A O 1
ATOM 736 N N . ALA A 1 92 ? 9.910 6.170 -11.862 1.00 92.19 92 ALA A N 1
ATOM 737 C CA . ALA A 1 92 ? 9.110 7.388 -11.951 1.00 92.19 92 ALA A CA 1
ATOM 738 C C . ALA A 1 92 ? 7.783 7.254 -11.184 1.00 92.19 92 ALA A C 1
ATOM 740 O O . ALA A 1 92 ? 7.395 8.160 -10.446 1.00 92.19 92 ALA A O 1
ATOM 741 N N . ALA A 1 93 ? 7.113 6.106 -11.299 1.00 92.38 93 ALA A N 1
ATOM 742 C CA . ALA A 1 93 ? 5.885 5.833 -10.564 1.00 92.38 93 ALA A CA 1
ATOM 743 C C . ALA A 1 93 ? 6.132 5.711 -9.048 1.00 92.38 93 ALA A C 1
ATOM 745 O O . ALA A 1 93 ? 5.333 6.201 -8.252 1.00 92.38 93 ALA A O 1
ATOM 746 N N . ALA A 1 94 ? 7.229 5.075 -8.624 1.00 90.38 94 ALA A N 1
ATOM 747 C CA . ALA A 1 94 ? 7.600 4.961 -7.212 1.00 90.38 94 ALA A CA 1
ATOM 748 C C . ALA A 1 94 ? 7.909 6.330 -6.598 1.00 90.38 94 ALA A C 1
ATOM 750 O O . ALA A 1 94 ? 7.422 6.637 -5.508 1.00 90.38 94 ALA A O 1
ATOM 751 N N . LYS A 1 95 ? 8.645 7.170 -7.331 1.00 92.06 95 LYS A N 1
ATOM 752 C CA . LYS A 1 95 ? 8.918 8.556 -6.958 1.00 92.06 95 LYS A CA 1
ATOM 753 C C . LYS A 1 95 ? 7.627 9.366 -6.833 1.00 92.06 95 LYS A C 1
ATOM 755 O O . LYS A 1 95 ? 7.429 10.018 -5.813 1.00 92.06 95 LYS A O 1
ATOM 760 N N . HIS A 1 96 ? 6.719 9.258 -7.805 1.00 94.19 96 HIS A N 1
ATOM 761 C CA . HIS A 1 96 ? 5.431 9.950 -7.749 1.00 94.19 96 HIS A CA 1
ATOM 762 C C . HIS A 1 96 ? 4.635 9.574 -6.492 1.00 94.19 96 HIS A C 1
ATOM 764 O O . HIS A 1 96 ? 4.172 10.459 -5.775 1.00 94.19 96 HIS A O 1
ATOM 770 N N . LEU A 1 97 ? 4.537 8.280 -6.166 1.00 92.94 97 LEU A N 1
ATOM 771 C CA . LEU A 1 97 ? 3.872 7.843 -4.938 1.00 92.94 97 LEU A CA 1
ATOM 772 C C . LEU A 1 97 ? 4.550 8.415 -3.685 1.00 92.94 97 LEU A C 1
ATOM 774 O O . LEU A 1 97 ? 3.858 8.837 -2.765 1.00 92.94 97 LEU A O 1
ATOM 778 N N . ALA A 1 98 ? 5.884 8.460 -3.637 1.00 92.06 98 ALA A N 1
ATOM 779 C CA . ALA A 1 98 ? 6.607 9.052 -2.509 1.00 92.06 98 ALA A CA 1
ATOM 780 C C . ALA A 1 98 ? 6.315 10.558 -2.344 1.00 92.06 98 ALA A C 1
ATOM 782 O O . ALA A 1 98 ? 6.242 11.065 -1.225 1.00 92.06 98 ALA A O 1
ATOM 783 N N . GLU A 1 99 ? 6.103 11.274 -3.446 1.00 93.31 99 GLU A N 1
ATOM 784 C CA . GLU A 1 99 ? 5.777 12.707 -3.474 1.00 93.31 99 GLU A CA 1
ATOM 785 C C . GLU A 1 99 ? 4.297 13.011 -3.178 1.00 93.31 99 GLU A C 1
ATOM 787 O O . GLU A 1 99 ? 3.981 14.113 -2.734 1.00 93.31 99 GLU A O 1
ATOM 792 N N . HIS A 1 100 ? 3.403 12.033 -3.341 1.00 93.56 100 HIS A N 1
ATOM 793 C CA . HIS A 1 100 ? 1.952 12.218 -3.184 1.00 93.56 100 HIS A CA 1
ATOM 794 C C . HIS A 1 100 ? 1.343 11.288 -2.123 1.00 93.56 100 HIS A C 1
ATOM 796 O O . HIS A 1 100 ? 0.126 11.199 -1.980 1.00 93.56 100 HIS A O 1
ATOM 802 N N . LEU A 1 101 ? 2.168 10.608 -1.315 1.00 91.50 101 LEU A N 1
ATOM 803 C CA . LEU A 1 101 ? 1.695 9.654 -0.302 1.00 91.50 101 LEU A CA 1
ATOM 804 C C . LEU A 1 101 ? 0.686 10.287 0.669 1.00 91.50 101 LEU A C 1
ATOM 806 O O . LEU A 1 101 ? -0.246 9.627 1.128 1.00 91.50 101 LEU A O 1
ATOM 810 N N . HIS A 1 102 ? 0.855 11.578 0.964 1.00 92.00 102 HIS A N 1
ATOM 811 C CA . HIS A 1 102 ? -0.024 12.308 1.867 1.00 92.00 102 HIS A CA 1
ATOM 812 C C . HIS A 1 102 ? -1.424 12.585 1.296 1.00 92.00 102 HIS A C 1
ATOM 814 O O . HIS A 1 102 ? -2.327 12.940 2.053 1.00 92.00 102 HIS A O 1
ATOM 820 N N . GLU A 1 103 ? -1.636 12.393 -0.004 1.00 92.44 103 GLU A N 1
ATOM 821 C CA . GLU A 1 103 ? -2.917 12.603 -0.685 1.00 92.44 103 GLU A CA 1
ATOM 822 C C . GLU A 1 103 ? -3.779 11.333 -0.678 1.00 92.44 103 GLU A C 1
ATOM 824 O O . GLU A 1 103 ? -4.999 11.408 -0.765 1.00 92.44 103 GLU A O 1
ATOM 829 N N . VAL A 1 104 ? -3.174 10.161 -0.456 1.00 90.81 104 VAL A N 1
ATOM 830 C CA . VAL A 1 104 ? -3.858 8.858 -0.483 1.00 90.81 104 VAL A CA 1
ATOM 831 C C . VAL A 1 104 ? -4.977 8.790 0.575 1.00 90.81 104 VAL A C 1
ATOM 833 O O . VAL A 1 104 ? -4.695 8.974 1.756 1.00 90.81 104 VAL A O 1
ATOM 836 N N . PRO A 1 105 ? -6.237 8.501 0.219 1.00 80.06 105 PRO A N 1
ATOM 837 C CA . PRO A 1 105 ? -7.413 8.776 1.058 1.00 80.06 105 PRO A CA 1
ATOM 838 C C . PRO A 1 105 ? -7.504 7.976 2.364 1.00 80.06 105 PRO A C 1
ATOM 840 O O . PRO A 1 105 ? -7.915 8.506 3.395 1.00 80.06 105 PRO A O 1
ATOM 843 N N . ALA A 1 106 ? -7.102 6.708 2.344 1.00 67.88 106 ALA A N 1
ATOM 844 C CA . ALA A 1 106 ? -6.927 5.898 3.541 1.00 67.88 106 ALA A CA 1
ATOM 845 C C . ALA A 1 106 ? -5.434 5.611 3.667 1.00 67.88 106 ALA A C 1
ATOM 847 O O . ALA A 1 106 ? -4.894 4.782 2.934 1.00 67.88 106 ALA A O 1
ATOM 848 N N . GLY A 1 107 ? -4.760 6.354 4.544 1.00 58.38 107 GLY A N 1
ATOM 849 C CA . GLY A 1 107 ? -3.345 6.170 4.815 1.00 58.38 107 GLY A CA 1
ATOM 850 C C . GLY A 1 107 ? -3.079 4.719 5.192 1.00 58.38 107 GLY A C 1
ATOM 851 O O . GLY A 1 107 ? -3.748 4.172 6.068 1.00 58.38 107 GLY A O 1
ATOM 852 N N . LEU A 1 108 ? -2.144 4.136 4.443 1.00 54.50 108 LEU A N 1
ATOM 853 C CA . LEU A 1 108 ? -1.454 2.866 4.632 1.00 54.50 108 LEU A CA 1
ATOM 854 C C . LEU A 1 108 ? -1.817 2.148 5.950 1.00 54.50 108 LEU A C 1
ATOM 856 O O . LEU A 1 108 ? -1.492 2.679 7.013 1.00 54.50 108 LEU A O 1
ATOM 860 N N . PRO A 1 109 ? -2.431 0.948 5.924 1.00 55.62 109 PRO A N 1
ATOM 861 C CA . PRO A 1 109 ? -2.602 0.175 7.144 1.00 55.62 109 PRO A CA 1
ATOM 862 C C . PRO A 1 109 ? -1.215 -0.158 7.698 1.00 55.62 109 PRO A C 1
ATOM 864 O O . PRO A 1 109 ? -0.503 -1.004 7.155 1.00 55.62 109 PRO A O 1
ATOM 867 N N . PHE A 1 110 ? -0.809 0.522 8.769 1.00 52.53 110 PHE A N 1
ATOM 868 C CA . PHE A 1 110 ? 0.421 0.167 9.460 1.00 52.53 110 PHE A CA 1
ATOM 869 C C . PHE A 1 110 ? 0.189 -1.152 10.175 1.00 52.53 110 PHE A C 1
ATOM 871 O O . PHE A 1 110 ? -0.654 -1.251 11.068 1.00 52.53 110 PHE A O 1
ATOM 878 N N . PHE A 1 111 ? 0.943 -2.163 9.759 1.00 54.19 111 PHE A N 1
ATOM 879 C CA . PHE A 1 111 ? 1.022 -3.429 10.455 1.00 54.19 111 PHE A CA 1
ATOM 880 C C . PHE A 1 111 ? 2.026 -3.282 11.592 1.00 54.19 111 PHE A C 1
ATOM 882 O O . PHE A 1 111 ? 3.221 -3.104 11.359 1.00 54.19 111 PHE A O 1
ATOM 889 N N . THR A 1 112 ? 1.550 -3.368 12.830 1.00 47.44 112 THR A N 1
ATOM 890 C CA . THR A 1 112 ? 2.438 -3.518 13.983 1.00 47.44 112 THR A CA 1
ATOM 891 C C . THR A 1 112 ? 2.238 -4.883 14.620 1.00 47.44 112 THR A C 1
ATOM 893 O O . THR A 1 112 ? 1.111 -5.346 14.823 1.00 47.44 112 THR A O 1
ATOM 896 N N . LYS A 1 113 ? 3.351 -5.540 14.957 1.00 44.31 113 LYS A N 1
ATOM 897 C CA . LYS A 1 113 ? 3.350 -6.744 15.783 1.00 44.31 113 LYS A CA 1
ATOM 898 C C . LYS A 1 113 ? 2.930 -6.335 17.195 1.00 44.31 113 LYS A C 1
ATOM 900 O O . LYS A 1 113 ? 3.772 -5.961 17.995 1.00 44.31 113 LYS A O 1
ATOM 905 N N . SER A 1 114 ? 1.636 -6.465 17.491 1.00 47.09 114 SER A N 1
ATOM 906 C CA . SER A 1 114 ? 1.072 -6.534 18.846 1.00 47.09 114 SER A CA 1
ATOM 907 C C . SER A 1 114 ? 1.622 -5.491 19.837 1.00 47.09 114 SER A C 1
ATOM 909 O O . SER A 1 114 ? 2.442 -5.826 20.689 1.00 47.09 114 SER A O 1
ATOM 911 N N . LEU A 1 115 ? 1.085 -4.269 19.823 1.00 45.06 115 LEU A N 1
ATOM 912 C CA . LEU A 1 115 ? 1.124 -3.398 21.003 1.00 45.06 115 LEU A CA 1
ATOM 913 C C . LEU A 1 115 ? 0.087 -3.901 22.021 1.00 45.06 115 LEU A C 1
ATOM 915 O O . LEU A 1 115 ? -1.008 -3.365 22.132 1.00 45.06 115 LEU A O 1
ATOM 919 N N . ARG A 1 116 ? 0.421 -4.981 22.727 1.00 47.72 116 ARG A N 1
ATOM 920 C CA . ARG A 1 116 ? -0.170 -5.300 24.034 1.00 47.72 116 ARG A CA 1
ATOM 921 C C . ARG A 1 116 ? 0.980 -5.338 25.034 1.00 47.72 116 ARG A C 1
ATOM 923 O O . ARG A 1 116 ? 1.516 -6.419 25.278 1.00 47.72 116 ARG A O 1
ATOM 930 N N . PRO A 1 117 ? 1.460 -4.171 25.496 1.00 47.91 117 PRO A N 1
ATOM 931 C CA . PRO A 1 117 ? 2.565 -4.101 26.455 1.00 47.91 117 PRO A CA 1
ATOM 932 C C . PRO A 1 117 ? 2.241 -4.791 27.795 1.00 47.91 117 PRO A C 1
ATOM 934 O O . PRO A 1 117 ? 3.143 -5.087 28.569 1.00 47.91 117 PRO A O 1
ATOM 937 N N . ASP A 1 118 ? 0.967 -5.074 28.047 1.00 50.16 118 ASP A N 1
ATOM 938 C CA . ASP A 1 118 ? 0.371 -5.493 29.311 1.00 50.16 118 ASP A CA 1
ATOM 939 C C . ASP A 1 118 ? -0.101 -6.963 29.349 1.00 50.16 118 ASP A C 1
ATOM 941 O O . ASP A 1 118 ? -0.565 -7.431 30.389 1.00 50.16 118 ASP A O 1
ATOM 945 N N . GLU A 1 119 ? 0.030 -7.736 28.262 1.00 47.47 119 GLU A N 1
ATOM 946 C CA . GLU A 1 119 ? -0.431 -9.133 28.254 1.00 47.47 119 GLU A CA 1
ATOM 947 C C . GLU A 1 119 ? 0.667 -10.111 28.729 1.00 47.47 119 GLU A C 1
ATOM 949 O O . GLU A 1 119 ? 1.680 -10.288 28.041 1.00 47.47 119 GLU A O 1
ATOM 954 N N . PRO A 1 120 ? 0.490 -10.803 29.876 1.00 43.88 120 PRO A N 1
ATOM 955 C CA . PRO A 1 120 ? 1.506 -11.704 30.404 1.00 43.88 120 PRO A CA 1
ATOM 956 C C . PRO A 1 120 ? 1.701 -12.928 29.492 1.00 43.88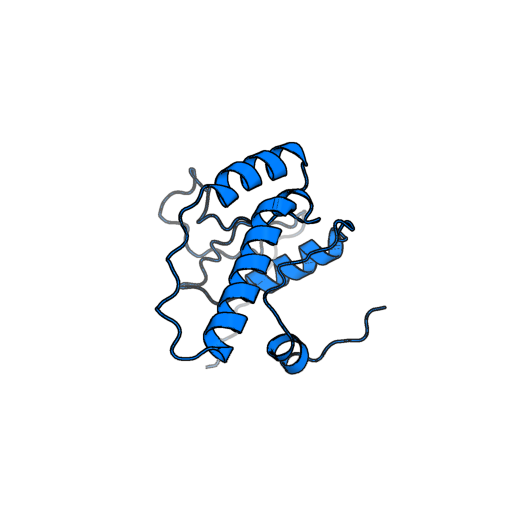 120 PRO A C 1
ATOM 958 O O . PRO A 1 120 ? 0.735 -13.446 28.909 1.00 43.88 120 PRO A O 1
ATOM 961 N N . PRO A 1 121 ? 2.938 -13.449 29.384 1.00 41.62 121 PRO A N 1
ATOM 962 C CA . PRO A 1 121 ? 3.268 -14.576 28.520 1.00 41.62 121 PRO A CA 1
ATOM 963 C C . PRO A 1 121 ? 2.625 -15.868 29.051 1.00 41.62 121 PRO A C 1
ATOM 965 O O . PRO A 1 121 ? 3.230 -16.627 29.792 1.00 41.62 121 PRO A O 1
ATOM 968 N N . GLY A 1 122 ? 1.371 -16.131 28.676 1.00 42.25 122 GLY A N 1
ATOM 969 C CA . GLY A 1 122 ? 0.650 -17.329 29.126 1.00 42.25 122 GLY A CA 1
ATOM 970 C C . GLY A 1 122 ? -0.809 -17.440 28.681 1.00 42.25 122 GLY A C 1
ATOM 971 O O . GLY A 1 122 ? -1.357 -18.536 28.664 1.00 42.25 122 GLY A O 1
ATOM 972 N N . ARG A 1 123 ? -1.450 -16.347 28.243 1.00 46.44 123 ARG A N 1
ATOM 973 C CA . ARG A 1 123 ? -2.832 -16.370 27.713 1.00 46.44 123 ARG A CA 1
ATOM 974 C C . ARG A 1 123 ? -2.917 -16.535 26.189 1.00 46.44 123 ARG A C 1
ATOM 976 O O . ARG A 1 123 ? -3.893 -16.140 25.561 1.00 46.44 123 ARG A O 1
ATOM 983 N N . ARG A 1 124 ? -1.927 -17.186 25.575 1.00 50.44 124 ARG A N 1
ATOM 984 C CA . ARG A 1 124 ? -1.975 -17.530 24.146 1.00 50.44 124 ARG A CA 1
ATOM 985 C C . ARG A 1 124 ? -2.949 -18.693 23.935 1.00 50.44 124 ARG A C 1
ATOM 987 O O . ARG A 1 124 ? -2.593 -19.832 24.204 1.00 50.44 124 ARG A O 1
ATOM 994 N N . GLY A 1 125 ? -4.168 -18.397 23.478 1.00 41.25 125 GLY A N 1
ATOM 995 C CA . GLY A 1 125 ? -5.104 -19.425 22.997 1.00 41.25 125 GLY A CA 1
ATOM 996 C C . GLY A 1 125 ? -6.558 -19.350 23.474 1.00 41.25 125 GLY A C 1
ATOM 997 O O . GLY A 1 125 ? -7.234 -20.373 23.437 1.00 41.25 125 GLY A O 1
ATOM 998 N N . ARG A 1 126 ? -7.090 -18.199 23.912 1.00 36.41 126 ARG A N 1
ATOM 999 C CA . ARG A 1 126 ? -8.535 -18.082 24.207 1.00 36.41 126 ARG A CA 1
ATOM 1000 C C . ARG A 1 126 ? -9.255 -17.092 23.290 1.00 36.41 126 ARG A C 1
ATOM 1002 O O . ARG A 1 126 ? -9.307 -15.905 23.561 1.00 36.41 126 ARG A O 1
ATOM 1009 N N . ASN A 1 127 ? -9.813 -17.657 22.219 1.00 34.41 127 ASN A N 1
ATOM 1010 C CA . ASN A 1 127 ? -11.064 -17.313 21.533 1.00 34.41 127 ASN A CA 1
ATOM 1011 C C . ASN A 1 127 ? -11.598 -15.871 21.674 1.00 34.41 127 ASN A C 1
ATOM 1013 O O . ASN A 1 127 ? -12.231 -15.523 22.669 1.00 34.41 127 ASN A O 1
ATOM 1017 N N . LEU A 1 128 ? -11.520 -15.125 20.568 1.00 41.09 128 LEU A N 1
ATOM 1018 C CA . LEU A 1 128 ? -12.198 -13.853 20.254 1.00 41.09 128 LEU A CA 1
ATOM 1019 C C . LEU A 1 128 ? -13.744 -13.955 20.153 1.00 41.09 128 LEU A C 1
ATOM 1021 O O . LEU A 1 128 ? -14.372 -13.258 19.366 1.00 41.09 128 LEU A O 1
ATOM 1025 N N . ARG A 1 129 ? -14.396 -14.833 20.928 1.00 36.34 129 ARG A N 1
ATOM 1026 C CA . ARG A 1 129 ? -15.865 -15.015 20.903 1.00 36.34 129 ARG A CA 1
ATOM 1027 C C . ARG A 1 129 ? -16.611 -14.405 22.094 1.00 36.34 129 ARG A C 1
ATOM 1029 O O . ARG A 1 129 ? -17.801 -14.664 22.227 1.00 36.34 129 ARG A O 1
ATOM 1036 N N . ARG A 1 130 ? -15.955 -13.645 22.979 1.00 33.94 130 ARG A N 1
ATOM 1037 C CA . ARG A 1 130 ? -16.565 -13.246 24.265 1.00 33.94 130 ARG A CA 1
ATOM 1038 C C . ARG A 1 130 ? -16.751 -11.759 24.547 1.00 33.94 130 ARG A C 1
ATOM 1040 O O . ARG A 1 130 ? -17.217 -11.446 25.634 1.00 33.94 130 ARG A O 1
ATOM 1047 N N . GLU A 1 131 ? -16.498 -10.866 23.600 1.00 34.12 131 GLU A N 1
ATOM 1048 C CA . GLU A 1 131 ? -16.709 -9.427 23.831 1.00 34.12 131 GLU A CA 1
ATOM 1049 C C . GLU A 1 131 ? -17.696 -8.823 22.834 1.00 34.12 131 GLU A C 1
ATOM 1051 O O . GLU A 1 131 ? -17.401 -7.907 22.078 1.00 34.12 131 GLU A O 1
ATOM 1056 N N . VAL A 1 132 ? -18.914 -9.362 22.870 1.00 33.84 132 VAL A N 1
ATOM 1057 C CA . VAL A 1 132 ? -20.137 -8.620 22.554 1.00 33.84 132 VAL A CA 1
ATOM 1058 C C . VAL A 1 132 ? -21.108 -8.962 23.691 1.00 33.84 132 VAL A C 1
ATOM 1060 O O . VAL A 1 132 ? -21.565 -10.099 23.785 1.00 33.84 132 VAL A O 1
ATOM 1063 N N . GLY A 1 133 ? -21.297 -8.051 24.653 1.00 27.55 133 GLY A N 1
ATOM 1064 C CA . GLY A 1 133 ? -22.262 -8.226 25.758 1.00 27.55 133 GLY A CA 1
ATOM 1065 C C . GLY A 1 133 ? -23.714 -7.989 25.302 1.00 27.55 133 GLY A C 1
ATOM 1066 O O . GLY A 1 133 ? -23.909 -7.729 24.114 1.00 27.55 133 GLY A O 1
ATOM 1067 N N . PRO A 1 134 ? -24.735 -7.980 26.193 1.00 36.94 134 PRO A N 1
ATOM 1068 C CA . PRO A 1 134 ? -24.739 -8.228 27.642 1.00 36.94 134 PRO A CA 1
ATOM 1069 C C . PRO A 1 134 ? -25.759 -9.313 28.105 1.00 36.94 134 PRO A C 1
ATOM 1071 O O . PRO A 1 134 ? -26.675 -9.681 27.385 1.00 36.94 134 PRO A O 1
ATOM 1074 N N . GLN A 1 135 ? -25.591 -9.797 29.344 1.00 32.94 135 GLN A N 1
ATOM 1075 C CA . GLN A 1 135 ? -26.612 -10.363 30.257 1.00 32.94 135 GLN A CA 1
ATOM 1076 C C . GLN A 1 135 ? -27.720 -11.303 29.709 1.00 32.94 135 GLN A C 1
ATOM 1078 O O . GLN A 1 135 ? -28.746 -10.830 29.241 1.00 32.94 135 GLN A O 1
ATOM 1083 N N . MET A 1 136 ? -27.610 -12.621 29.955 1.00 28.05 136 MET A N 1
ATOM 1084 C CA . MET A 1 136 ? -28.659 -13.433 30.618 1.00 28.05 136 MET A CA 1
ATOM 1085 C C . MET A 1 136 ? -28.285 -14.924 30.720 1.00 28.05 136 MET A C 1
ATOM 1087 O O . MET A 1 136 ? -27.830 -15.528 29.756 1.00 28.05 136 MET A O 1
ATOM 1091 N N . GLY A 1 137 ? -28.578 -15.519 31.881 1.00 27.03 137 GLY A N 1
ATOM 1092 C CA . GLY A 1 137 ? -29.040 -16.908 31.985 1.00 27.03 137 GLY A CA 1
ATOM 1093 C C . GLY A 1 137 ? -27.994 -18.020 31.918 1.00 27.03 137 GLY A C 1
ATOM 1094 O O . GLY A 1 137 ? -27.740 -18.603 30.871 1.00 27.03 137 GLY A O 1
ATOM 1095 N N . ALA A 1 138 ? -27.484 -18.420 33.082 1.00 34.94 138 ALA A N 1
ATOM 1096 C CA . ALA A 1 138 ? -26.942 -19.759 33.274 1.00 34.94 138 ALA A CA 1
ATOM 1097 C C . ALA A 1 138 ? -28.004 -20.825 32.937 1.00 34.94 138 ALA A C 1
ATOM 1099 O O . ALA A 1 138 ? -29.114 -20.732 33.459 1.00 34.94 138 ALA A O 1
ATOM 1100 N N . ARG A 1 139 ? -27.648 -21.845 32.136 1.00 28.75 139 ARG A N 1
ATOM 1101 C CA . ARG A 1 139 ? -28.021 -23.266 32.330 1.00 28.75 139 ARG A CA 1
ATOM 1102 C C . ARG A 1 139 ? -27.451 -24.179 31.230 1.00 28.75 139 ARG A C 1
ATOM 1104 O O . ARG A 1 139 ? -27.590 -23.916 30.046 1.00 28.75 139 ARG A O 1
ATOM 1111 N N . ASN A 1 140 ? -26.886 -25.287 31.707 1.00 28.05 140 ASN A N 1
ATOM 1112 C CA . ASN A 1 140 ? -26.689 -26.599 31.084 1.00 28.05 140 ASN A CA 1
ATOM 1113 C C . ASN A 1 140 ? -25.721 -26.774 29.901 1.00 28.05 140 ASN A C 1
ATOM 1115 O O . ASN A 1 140 ? -26.024 -26.591 28.729 1.00 28.05 140 ASN A O 1
ATOM 1119 N N . VAL A 1 141 ? -24.561 -27.308 30.283 1.00 31.73 141 VAL A N 1
ATOM 1120 C CA . VAL A 1 141 ? -23.635 -28.094 29.472 1.00 31.73 141 VAL A CA 1
ATOM 1121 C C . VAL A 1 141 ? -24.303 -29.421 29.085 1.00 31.73 141 VAL A C 1
ATOM 1123 O O . VAL A 1 141 ? -24.607 -30.223 29.964 1.00 31.73 141 VAL A O 1
ATOM 1126 N N . SER A 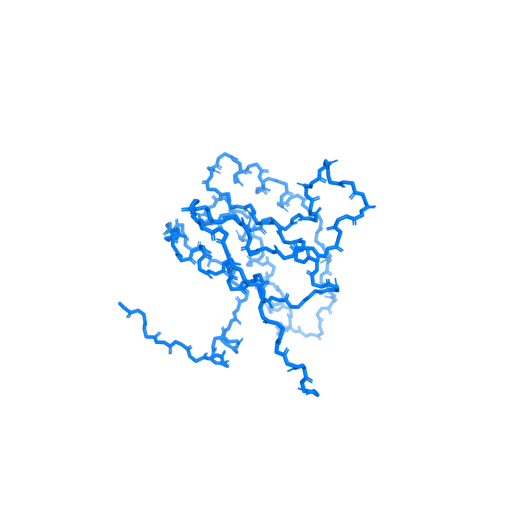1 142 ? -24.440 -29.703 27.788 1.00 30.42 142 SER A N 1
ATOM 1127 C CA . SER A 1 142 ? -24.516 -31.077 27.276 1.00 30.42 142 SER A CA 1
ATOM 1128 C C . SER A 1 142 ? -23.354 -31.309 26.311 1.00 30.42 142 SER A C 1
ATOM 1130 O O . SER A 1 142 ? -23.261 -30.666 25.266 1.00 30.42 142 SER A O 1
ATOM 1132 N N . ARG A 1 143 ? -22.441 -32.209 26.687 1.00 33.62 143 ARG A N 1
ATOM 1133 C CA . ARG A 1 143 ? -21.372 -32.714 25.820 1.00 33.62 143 ARG A CA 1
ATOM 1134 C C . ARG A 1 143 ? -21.991 -33.619 24.747 1.00 33.62 143 ARG A C 1
ATOM 1136 O O . ARG A 1 143 ? -22.639 -34.597 25.100 1.00 33.62 143 ARG A O 1
ATOM 1143 N N . GLY A 1 144 ? -21.763 -33.304 23.473 1.00 29.53 144 GLY A N 1
ATOM 1144 C CA . GLY A 1 144 ? -21.975 -34.202 22.331 1.00 29.53 144 GLY A CA 1
ATOM 1145 C C . GLY A 1 144 ? -20.624 -34.617 21.725 1.00 29.53 144 GLY A C 1
ATOM 1146 O O . GLY A 1 144 ? -19.665 -33.849 21.850 1.00 29.53 144 GLY A O 1
ATOM 1147 N N . PRO A 1 145 ? -20.507 -35.825 21.149 1.00 33.66 145 PRO A N 1
ATOM 1148 C CA . PRO A 1 145 ? -19.225 -36.471 20.883 1.00 33.66 145 PRO A CA 1
ATOM 1149 C C . PRO A 1 145 ? -18.537 -35.917 19.628 1.00 33.66 145 PRO A C 1
ATOM 1151 O O . PRO A 1 145 ? -19.182 -35.580 18.639 1.00 33.66 145 PRO A O 1
ATOM 1154 N N . GLN A 1 146 ? -17.207 -35.846 19.687 1.00 34.34 146 GLN A N 1
ATOM 1155 C CA . GLN A 1 146 ? -16.347 -35.595 18.533 1.00 34.34 146 GLN A CA 1
ATOM 1156 C C . GLN A 1 146 ? -16.311 -36.849 17.652 1.00 34.34 146 GLN A C 1
ATOM 1158 O O . GLN A 1 146 ? -16.107 -37.950 18.163 1.00 34.34 146 GLN A O 1
ATOM 1163 N N . LEU A 1 147 ? -16.473 -36.673 16.343 1.00 35.41 147 LEU A N 1
ATOM 1164 C CA . LEU A 1 147 ? -16.171 -37.678 15.329 1.00 35.41 147 LEU A CA 1
ATOM 1165 C C . LEU A 1 147 ? -15.210 -37.045 14.316 1.00 35.41 147 LEU A C 1
ATOM 1167 O O . LEU A 1 147 ? -15.578 -36.064 13.676 1.00 35.41 147 LEU A O 1
ATOM 1171 N N . LEU A 1 148 ? -14.005 -37.632 14.306 1.00 40.19 148 LEU A N 1
ATOM 1172 C CA . LEU A 1 148 ? -12.919 -37.684 13.310 1.00 40.19 148 LEU A CA 1
ATOM 1173 C C . LEU A 1 148 ? -12.577 -36.417 12.512 1.00 40.19 148 LEU A C 1
ATOM 1175 O O . LEU A 1 148 ? -13.336 -36.047 11.592 1.00 40.19 148 LEU A O 1
#